Protein AF-M2PZC1-F1 (afdb_monomer)

Mean predicted aligned error: 11.07 Å

Organism: NCBI:txid1238180

Sequence (69 aa):
MLRRFAERTRAAAEPEHVEAHEMLGGPAQLAAMYDRLVELVATRPKAAVVRTGHGLIRQAYEGLLEQLA

Radius of gyration: 17.19 Å; Cα contacts (8 Å, |Δi|>4): 20; chains: 1; bounding box: 28×28×48 Å

Foldseek 3Di:
DVVVVVVVVLCVPPVVVVVCCVVQVHDVSVVVV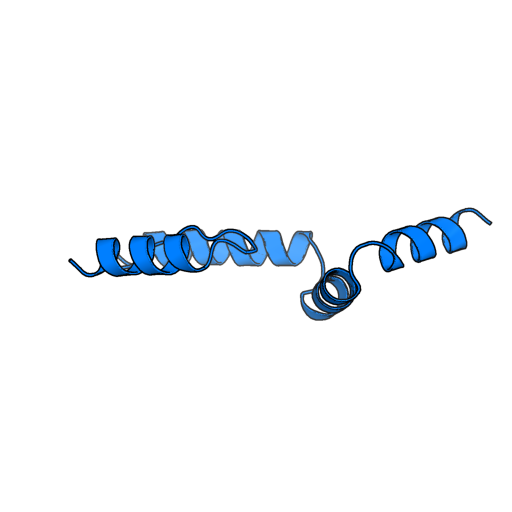VVVVVVVVVVPPLDDDQDDDPPRVVSSVVSVVVSVD

Structure (mmCIF, N/CA/C/O backbone):
data_AF-M2PZC1-F1
#
_entry.id   AF-M2PZC1-F1
#
loop_
_atom_site.group_PDB
_atom_site.id
_atom_site.type_symbol
_atom_site.label_atom_id
_atom_site.label_alt_id
_atom_site.label_comp_id
_atom_site.label_asym_id
_atom_site.label_entity_id
_atom_site.label_seq_id
_atom_site.pdbx_PDB_ins_code
_atom_site.Cartn_x
_atom_site.Cartn_y
_atom_site.Cartn_z
_atom_site.occupancy
_atom_site.B_iso_or_equiv
_atom_site.auth_seq_id
_atom_site.auth_comp_id
_atom_site.auth_asym_id
_atom_site.auth_atom_id
_atom_site.pdbx_PDB_model_num
ATOM 1 N N . MET A 1 1 ? 18.724 -4.833 -35.882 1.00 53.84 1 MET A N 1
ATOM 2 C CA . MET A 1 1 ? 18.344 -3.407 -35.739 1.00 53.84 1 MET A CA 1
ATOM 3 C C . MET A 1 1 ? 17.177 -3.204 -34.770 1.00 53.84 1 MET A C 1
ATOM 5 O O . MET A 1 1 ? 17.367 -2.473 -33.814 1.00 53.84 1 MET A O 1
ATOM 9 N N . LEU A 1 2 ? 16.031 -3.884 -34.921 1.00 58.38 2 LEU A N 1
ATOM 10 C CA . LEU A 1 2 ? 14.842 -3.708 -34.055 1.00 58.38 2 LEU A CA 1
ATOM 11 C C . LEU A 1 2 ? 15.070 -3.923 -32.543 1.00 58.38 2 LEU A C 1
ATOM 13 O O . LEU A 1 2 ? 14.509 -3.192 -31.734 1.00 58.38 2 LEU A O 1
ATOM 17 N N . ARG A 1 3 ? 15.933 -4.872 -32.152 1.00 54.59 3 ARG A N 1
ATOM 18 C CA . ARG A 1 3 ? 16.202 -5.195 -30.735 1.00 54.59 3 ARG A CA 1
ATOM 19 C C . ARG A 1 3 ? 16.835 -4.032 -29.958 1.00 54.59 3 ARG A C 1
ATOM 21 O O . ARG A 1 3 ? 16.366 -3.690 -28.882 1.00 54.59 3 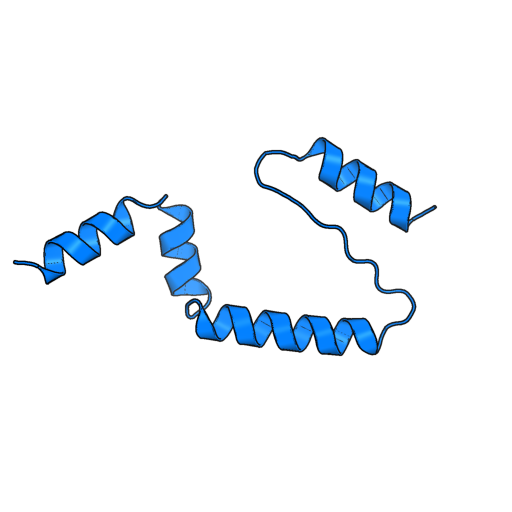ARG A O 1
ATOM 28 N N . ARG A 1 4 ? 17.816 -3.357 -30.568 1.00 53.41 4 ARG A N 1
ATOM 29 C CA . ARG A 1 4 ? 18.512 -2.200 -29.978 1.00 53.41 4 ARG A CA 1
ATOM 30 C C . ARG A 1 4 ? 17.583 -0.988 -29.826 1.00 53.41 4 ARG A C 1
ATOM 32 O O . ARG A 1 4 ? 17.719 -0.233 -28.874 1.00 53.41 4 ARG A O 1
ATOM 39 N N . PHE A 1 5 ? 16.626 -0.804 -30.740 1.00 54.81 5 PHE A N 1
ATOM 40 C CA . PHE A 1 5 ? 15.618 0.254 -30.611 1.00 54.81 5 PHE A CA 1
ATOM 41 C C . PHE A 1 5 ? 14.602 -0.055 -29.507 1.00 54.81 5 PHE A C 1
ATOM 43 O O . PHE A 1 5 ? 14.308 0.835 -28.721 1.00 54.81 5 PHE A O 1
ATOM 50 N N . ALA A 1 6 ? 14.143 -1.305 -29.386 1.00 59.47 6 ALA A N 1
ATOM 51 C CA . ALA A 1 6 ? 13.255 -1.721 -28.298 1.00 59.47 6 ALA A CA 1
ATOM 52 C C . ALA A 1 6 ? 13.912 -1.571 -26.912 1.00 59.47 6 ALA A C 1
ATOM 54 O O . ALA A 1 6 ? 13.275 -1.091 -25.978 1.00 59.47 6 ALA A O 1
ATOM 55 N N . GLU A 1 7 ? 15.197 -1.914 -26.791 1.00 58.16 7 GLU A N 1
ATOM 56 C CA . GLU A 1 7 ? 15.991 -1.689 -25.574 1.00 58.16 7 GLU A CA 1
ATOM 57 C C . GLU A 1 7 ? 16.130 -0.196 -25.251 1.00 58.16 7 GLU A C 1
ATOM 59 O O . GLU A 1 7 ? 15.965 0.206 -24.103 1.00 58.16 7 GLU A O 1
ATOM 64 N N . ARG A 1 8 ? 16.340 0.652 -26.266 1.00 59.16 8 ARG A N 1
ATOM 65 C CA . ARG A 1 8 ? 16.465 2.104 -26.087 1.00 59.16 8 ARG A CA 1
ATOM 66 C C . ARG A 1 8 ? 15.139 2.788 -25.742 1.00 59.16 8 ARG A C 1
ATOM 68 O O . ARG A 1 8 ? 15.142 3.740 -24.976 1.00 59.16 8 ARG A O 1
ATOM 75 N N . THR A 1 9 ? 14.015 2.307 -26.275 1.00 59.22 9 THR A N 1
ATOM 76 C CA . THR A 1 9 ? 12.671 2.778 -25.901 1.00 59.22 9 THR A CA 1
ATOM 77 C C . THR A 1 9 ? 12.308 2.343 -24.482 1.00 59.22 9 THR A C 1
ATOM 79 O O . THR A 1 9 ? 11.714 3.127 -23.752 1.00 59.22 9 THR A O 1
ATOM 82 N N . ARG A 1 10 ? 12.724 1.141 -24.058 1.00 54.78 10 ARG A N 1
ATOM 83 C CA . ARG A 1 10 ? 12.575 0.683 -22.670 1.00 54.78 10 ARG A CA 1
ATOM 84 C C . ARG A 1 10 ? 13.406 1.534 -21.703 1.00 54.78 10 ARG A C 1
ATOM 86 O O . ARG A 1 10 ? 12.881 1.918 -20.675 1.00 54.78 10 ARG A O 1
ATOM 93 N N . ALA A 1 11 ? 14.640 1.886 -22.073 1.00 51.38 11 ALA A N 1
ATOM 94 C CA . ALA A 1 11 ? 15.522 2.768 -21.299 1.00 51.38 11 ALA A CA 1
ATOM 95 C C . ALA A 1 11 ? 15.107 4.257 -21.297 1.00 51.38 11 ALA A C 1
ATOM 97 O O . ALA A 1 11 ? 15.609 5.028 -20.486 1.00 51.38 11 ALA A O 1
ATOM 98 N N . ALA A 1 12 ? 14.236 4.673 -22.224 1.00 52.97 12 ALA A N 1
ATOM 99 C CA . ALA A 1 12 ? 13.702 6.036 -22.303 1.00 52.97 12 ALA A CA 1
ATOM 100 C C . ALA A 1 12 ? 12.409 6.228 -21.489 1.00 52.97 12 ALA A C 1
ATOM 102 O O . ALA A 1 12 ? 12.000 7.366 -21.268 1.00 52.97 12 ALA A O 1
ATOM 103 N N . ALA A 1 13 ? 11.771 5.139 -21.048 1.00 56.25 13 ALA A N 1
ATOM 104 C CA . ALA A 1 13 ? 10.827 5.190 -19.942 1.00 56.25 13 ALA A CA 1
ATOM 105 C C . ALA A 1 13 ? 11.664 5.322 -18.666 1.00 56.25 13 ALA A C 1
ATOM 107 O O . ALA A 1 13 ? 12.536 4.493 -18.442 1.00 56.25 13 ALA A O 1
ATOM 108 N N . GLU A 1 14 ? 11.455 6.416 -17.939 1.00 56.97 14 GLU A N 1
ATOM 109 C CA . GLU A 1 14 ? 12.116 6.854 -16.701 1.00 56.97 14 GLU A CA 1
ATOM 110 C C . GLU A 1 14 ? 13.080 5.821 -16.070 1.00 56.97 14 GLU A C 1
ATOM 112 O O . GLU A 1 14 ? 12.639 4.740 -15.679 1.00 56.97 14 GLU A O 1
ATOM 117 N N . PRO A 1 15 ? 14.391 6.119 -15.951 1.00 59.16 15 PRO A N 1
ATOM 118 C CA . PRO A 1 15 ? 15.414 5.157 -15.515 1.00 59.16 15 PRO A CA 1
ATOM 119 C C . PRO A 1 15 ? 15.076 4.395 -14.223 1.00 59.16 15 PRO A C 1
ATOM 121 O O . PRO A 1 15 ? 15.353 3.202 -14.114 1.00 59.16 15 PRO A O 1
ATOM 124 N N . GLU A 1 16 ? 14.401 5.059 -13.286 1.00 60.12 16 GLU A N 1
ATOM 125 C CA . GLU A 1 16 ? 13.874 4.486 -12.042 1.00 60.12 16 GLU A CA 1
ATOM 126 C C . GLU A 1 16 ? 12.862 3.346 -12.256 1.00 60.12 16 GLU A C 1
ATOM 128 O O . GLU A 1 16 ? 12.815 2.391 -11.480 1.00 60.12 16 GLU A O 1
ATOM 133 N N . HIS A 1 17 ? 12.083 3.380 -13.337 1.00 60.56 17 HIS A N 1
ATOM 134 C CA . HIS A 1 17 ? 11.159 2.310 -13.709 1.00 60.56 17 HIS A CA 1
ATOM 135 C C . HIS A 1 17 ? 11.865 1.105 -14.338 1.00 60.56 17 HIS A C 1
ATOM 137 O O . HIS A 1 17 ? 11.376 -0.019 -14.212 1.00 60.56 17 HIS A O 1
ATOM 143 N N . VAL A 1 18 ? 13.012 1.307 -14.993 1.00 60.84 18 VAL A N 1
ATOM 144 C CA . VAL A 1 18 ? 13.824 0.221 -15.568 1.00 60.84 18 VAL A CA 1
ATOM 145 C C . VAL A 1 18 ? 14.595 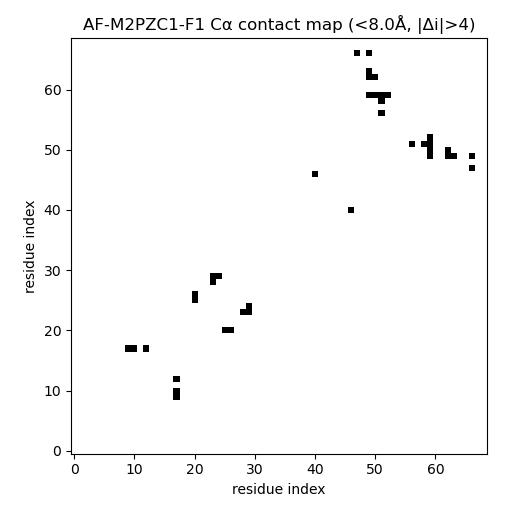-0.510 -14.477 1.00 60.84 18 VAL A C 1
ATOM 147 O O . VAL A 1 18 ? 14.574 -1.737 -14.432 1.00 60.84 18 VAL A O 1
ATOM 150 N N . GLU A 1 19 ? 15.202 0.231 -13.555 1.00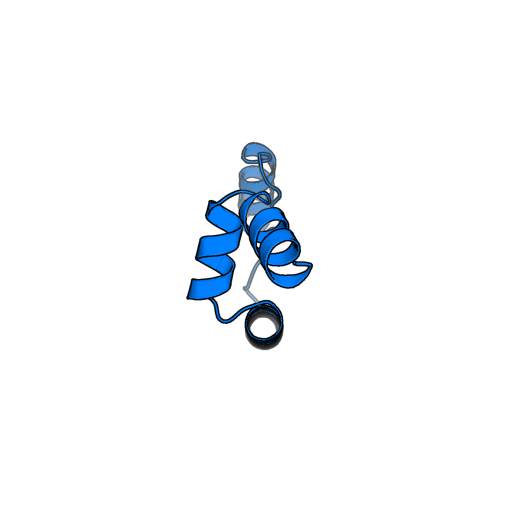 61.44 19 GLU A N 1
ATOM 151 C CA . GLU A 1 19 ? 15.919 -0.348 -12.419 1.00 61.44 19 GLU A CA 1
ATOM 152 C C . GLU A 1 19 ? 14.964 -1.141 -11.510 1.00 61.44 19 GLU A C 1
ATOM 154 O O . GLU A 1 19 ? 15.230 -2.295 -11.169 1.00 61.44 19 GLU A O 1
ATOM 159 N N . ALA A 1 20 ? 13.771 -0.601 -11.231 1.00 61.06 20 ALA A N 1
ATOM 160 C CA . ALA A 1 20 ? 12.726 -1.331 -10.515 1.00 61.06 20 ALA A CA 1
ATOM 161 C C . ALA A 1 20 ? 12.254 -2.594 -11.265 1.00 61.06 20 ALA A C 1
ATOM 163 O O . ALA A 1 20 ? 11.973 -3.616 -10.636 1.00 61.06 20 ALA A O 1
ATOM 164 N N . HIS A 1 21 ? 12.181 -2.554 -12.601 1.00 60.12 21 HIS A N 1
ATOM 165 C CA . HIS A 1 21 ? 11.797 -3.706 -13.422 1.00 60.12 21 HIS A CA 1
ATOM 166 C C . HIS A 1 21 ? 12.793 -4.864 -13.298 1.00 60.12 21 HIS A C 1
ATOM 168 O O . HIS A 1 21 ? 12.378 -6.020 -13.195 1.00 60.12 21 HIS A O 1
ATOM 174 N N . GLU A 1 22 ? 14.090 -4.554 -13.285 1.00 64.50 22 GLU A N 1
ATOM 175 C CA . GLU A 1 22 ? 15.162 -5.540 -13.138 1.00 64.50 22 GLU A CA 1
ATOM 176 C C . GLU A 1 22 ? 15.269 -6.063 -11.698 1.00 64.50 22 GLU A C 1
ATOM 178 O O . GLU A 1 22 ? 15.430 -7.266 -11.493 1.00 64.50 22 GLU A O 1
ATOM 183 N N . MET A 1 23 ? 15.097 -5.197 -10.694 1.00 66.94 23 MET A N 1
ATOM 184 C CA . MET A 1 23 ? 15.205 -5.576 -9.280 1.00 66.94 23 MET A CA 1
ATOM 185 C C . MET A 1 23 ? 14.006 -6.375 -8.749 1.00 66.94 23 MET A C 1
ATOM 187 O O . MET A 1 23 ? 14.176 -7.212 -7.864 1.00 66.94 23 MET A O 1
ATOM 191 N N . LEU A 1 24 ? 12.794 -6.136 -9.261 1.00 68.94 24 LEU A N 1
ATOM 192 C CA . LEU A 1 24 ? 11.556 -6.743 -8.743 1.00 68.94 24 LEU A CA 1
ATOM 193 C C . LEU A 1 24 ? 11.073 -7.954 -9.561 1.00 68.94 24 LEU A C 1
ATOM 195 O O . LEU A 1 24 ? 9.981 -8.467 -9.318 1.00 68.94 24 LEU A O 1
ATOM 199 N N . GLY A 1 25 ? 11.882 -8.427 -10.516 1.00 77.88 25 GLY A N 1
ATOM 200 C CA . GLY A 1 25 ? 11.587 -9.617 -11.323 1.00 77.88 25 GLY A CA 1
ATOM 201 C C . GLY A 1 25 ? 10.494 -9.422 -12.382 1.00 77.88 25 GLY A C 1
ATOM 202 O O . GLY A 1 25 ? 9.906 -10.389 -12.872 1.00 77.88 25 GLY A O 1
ATOM 203 N N . GLY A 1 26 ? 10.225 -8.170 -12.759 1.00 83.69 26 GLY A N 1
ATOM 204 C CA . GLY A 1 26 ? 9.300 -7.808 -13.829 1.00 83.69 26 GLY A CA 1
ATOM 205 C C . GLY A 1 26 ? 7.797 -7.943 -13.501 1.00 83.69 26 GLY A C 1
ATOM 206 O O . GLY A 1 26 ? 7.403 -8.268 -12.380 1.00 83.69 26 GLY A O 1
ATOM 207 N N . PRO A 1 27 ? 6.912 -7.686 -14.488 1.00 82.69 27 PRO A N 1
ATOM 208 C CA . PRO A 1 27 ? 5.473 -7.510 -14.271 1.00 82.69 27 PRO A CA 1
ATOM 209 C C . PRO A 1 27 ? 4.759 -8.744 -13.719 1.00 82.69 27 PRO A C 1
ATOM 211 O O . PRO A 1 27 ? 3.849 -8.609 -12.908 1.00 82.69 27 PRO A O 1
ATOM 214 N N . ALA A 1 28 ? 5.172 -9.945 -14.134 1.00 84.38 28 ALA A N 1
ATOM 215 C CA . ALA A 1 28 ? 4.570 -11.189 -13.654 1.00 84.38 28 ALA A CA 1
ATOM 216 C C . ALA A 1 28 ? 4.853 -11.416 -12.162 1.00 84.38 28 ALA A C 1
ATOM 218 O O . ALA A 1 28 ? 3.966 -11.826 -11.415 1.00 84.38 28 ALA A O 1
ATOM 219 N N . GLN A 1 29 ? 6.072 -11.106 -11.715 1.00 86.25 29 GLN A N 1
ATOM 220 C CA . GLN A 1 29 ? 6.436 -11.219 -10.310 1.00 86.25 29 GLN A CA 1
ATOM 221 C C . GLN A 1 29 ? 5.744 -10.145 -9.465 1.00 86.25 29 GLN A C 1
ATOM 223 O O . GLN A 1 29 ? 5.239 -10.460 -8.390 1.00 86.25 29 GLN A O 1
ATOM 228 N N . LEU A 1 30 ? 5.627 -8.916 -9.977 1.00 85.69 30 LEU A N 1
ATOM 229 C CA . LEU A 1 30 ? 4.852 -7.851 -9.331 1.00 85.69 30 LEU A CA 1
ATOM 230 C C . LEU A 1 30 ? 3.368 -8.213 -9.182 1.00 85.69 30 LEU A C 1
ATOM 232 O O . LEU A 1 30 ? 2.803 -8.002 -8.111 1.00 85.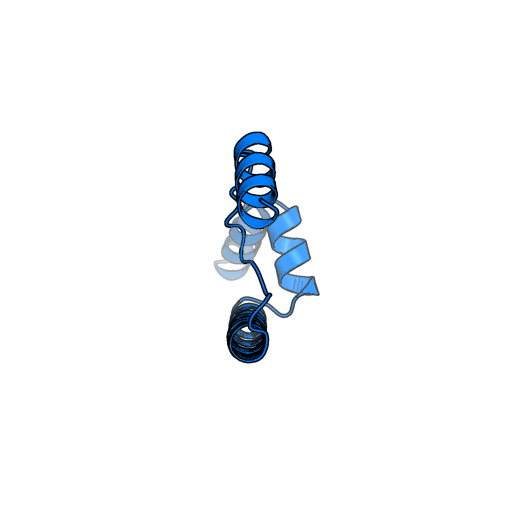69 30 LEU A O 1
ATOM 236 N N . ALA A 1 31 ? 2.753 -8.802 -10.212 1.00 87.81 31 ALA A N 1
ATOM 237 C CA . ALA A 1 31 ? 1.377 -9.290 -10.140 1.00 87.81 31 ALA A CA 1
ATOM 238 C C . ALA A 1 31 ? 1.228 -10.375 -9.061 1.00 87.81 31 ALA A C 1
ATOM 240 O O . ALA A 1 31 ? 0.389 -10.251 -8.176 1.00 87.81 31 ALA A O 1
ATOM 241 N N . ALA A 1 32 ? 2.124 -11.368 -9.045 1.00 92.38 32 ALA A N 1
ATOM 242 C CA . ALA A 1 32 ? 2.110 -12.414 -8.024 1.00 92.38 32 ALA A CA 1
ATOM 243 C C . ALA A 1 32 ? 2.337 -11.869 -6.598 1.00 92.38 32 ALA A C 1
ATOM 245 O O . ALA A 1 32 ? 1.781 -12.390 -5.632 1.00 92.38 32 ALA A O 1
ATOM 246 N N . MET A 1 33 ? 3.158 -10.826 -6.436 1.00 91.19 33 MET A N 1
ATOM 247 C CA . MET A 1 33 ? 3.331 -10.142 -5.151 1.00 91.19 33 MET A CA 1
ATOM 248 C C . MET A 1 33 ? 2.056 -9.415 -4.720 1.00 91.19 33 MET A C 1
ATOM 250 O O . MET A 1 33 ? 1.702 -9.463 -3.542 1.00 91.19 33 MET A O 1
ATOM 254 N N . TYR A 1 34 ? 1.366 -8.767 -5.660 1.00 91.19 34 TYR A N 1
ATOM 255 C CA . TYR A 1 34 ? 0.094 -8.103 -5.401 1.00 91.19 34 TYR A CA 1
ATOM 256 C C . TYR A 1 34 ? -0.987 -9.100 -4.970 1.00 91.19 34 TYR A C 1
ATOM 258 O O . TYR A 1 34 ? -1.638 -8.873 -3.953 1.00 91.19 34 TYR A O 1
ATOM 266 N N . ASP A 1 35 ? -1.112 -10.237 -5.658 1.00 95.38 35 ASP A N 1
ATOM 267 C CA . ASP A 1 35 ? -2.087 -11.279 -5.310 1.00 95.38 35 ASP A CA 1
ATOM 268 C C . ASP A 1 35 ? -1.876 -11.785 -3.872 1.00 95.38 35 ASP A C 1
ATOM 270 O O . ASP A 1 35 ? -2.813 -11.823 -3.073 1.00 95.38 35 ASP A O 1
ATOM 274 N N . ARG A 1 36 ? -0.619 -12.048 -3.483 1.00 95.31 36 ARG A N 1
ATOM 275 C CA . ARG A 1 36 ? -0.269 -12.432 -2.101 1.00 95.31 36 ARG A CA 1
ATOM 276 C C . ARG A 1 36 ? -0.615 -11.349 -1.077 1.00 95.31 36 ARG A C 1
ATOM 278 O O . ARG A 1 36 ? -1.005 -11.664 0.046 1.00 95.31 36 ARG A O 1
ATOM 285 N N . LEU A 1 37 ? -0.445 -10.074 -1.430 1.00 93.38 37 LEU A N 1
ATOM 286 C CA . LEU A 1 37 ? -0.821 -8.960 -0.559 1.00 93.38 37 LEU A CA 1
ATOM 287 C C . LEU A 1 37 ? -2.343 -8.917 -0.361 1.00 93.38 37 LEU A C 1
ATOM 289 O O . LEU A 1 37 ? -2.799 -8.734 0.766 1.00 93.38 37 LEU A O 1
ATOM 293 N N . VAL A 1 38 ? -3.123 -9.116 -1.427 1.00 93.62 38 VAL A N 1
ATOM 294 C CA . VAL A 1 38 ? -4.593 -9.161 -1.370 1.00 93.62 38 VAL A CA 1
ATOM 295 C C . VAL A 1 38 ? -5.067 -10.300 -0.469 1.00 93.62 38 VAL A C 1
ATOM 297 O O . VAL A 1 38 ? -5.894 -10.074 0.418 1.00 93.62 38 VAL A O 1
ATOM 300 N N . GLU A 1 39 ? -4.499 -11.496 -0.629 1.00 95.94 39 GLU A N 1
ATOM 301 C CA . GLU A 1 39 ? -4.774 -12.639 0.249 1.00 95.94 39 GLU A CA 1
ATOM 302 C C . GLU A 1 39 ? -4.449 -12.312 1.714 1.00 95.94 39 GLU A C 1
ATOM 304 O O . GLU A 1 39 ? -5.253 -12.569 2.612 1.00 95.94 39 GLU A O 1
ATOM 309 N N . LEU A 1 40 ? -3.303 -11.676 1.974 1.00 94.06 40 LEU A N 1
ATOM 310 C CA . LEU A 1 40 ? -2.904 -11.294 3.327 1.00 94.06 40 LEU A CA 1
ATOM 311 C C . LEU A 1 40 ? -3.863 -10.272 3.949 1.00 94.06 40 LEU A C 1
ATOM 313 O O . LEU A 1 40 ? -4.221 -10.411 5.121 1.00 94.06 40 LEU A O 1
ATOM 317 N N . VAL A 1 41 ? -4.294 -9.264 3.188 1.00 94.81 41 VAL A N 1
ATOM 318 C CA . VAL A 1 41 ? -5.265 -8.259 3.648 1.00 94.81 41 VAL A CA 1
ATOM 319 C C . VAL A 1 41 ? -6.583 -8.926 4.037 1.00 94.81 41 VAL A C 1
ATOM 321 O O . VAL A 1 41 ? -7.113 -8.620 5.103 1.00 94.81 41 VAL A O 1
ATOM 324 N N . ALA A 1 42 ? -7.063 -9.899 3.255 1.00 94.44 42 ALA A N 1
ATOM 325 C CA . ALA A 1 42 ? -8.294 -10.630 3.563 1.00 94.44 42 ALA A CA 1
ATOM 326 C C . ALA A 1 42 ? -8.240 -11.363 4.919 1.00 94.44 42 ALA A C 1
ATOM 328 O O . ALA A 1 42 ? -9.265 -11.525 5.580 1.00 94.44 42 ALA A O 1
ATOM 329 N N . THR A 1 43 ? -7.049 -11.764 5.376 1.00 97.06 43 THR A N 1
ATOM 330 C CA . THR A 1 43 ? -6.862 -12.418 6.687 1.00 97.06 43 THR A CA 1
ATOM 331 C C . THR A 1 43 ? -6.715 -11.450 7.864 1.00 97.06 43 THR A C 1
ATOM 333 O O . THR A 1 43 ? -6.649 -11.883 9.016 1.00 97.06 43 THR A O 1
ATOM 336 N N . ARG A 1 44 ? -6.644 -10.136 7.615 1.00 94.56 44 ARG A N 1
ATOM 337 C CA . ARG A 1 44 ? -6.338 -9.121 8.631 1.00 94.56 44 ARG A CA 1
ATOM 338 C C . ARG A 1 44 ? -7.478 -8.105 8.738 1.00 94.56 44 ARG A C 1
ATOM 340 O O . ARG A 1 44 ? -7.447 -7.091 8.049 1.00 94.56 44 ARG A O 1
ATOM 347 N N . PRO A 1 45 ? -8.429 -8.281 9.673 1.00 90.00 45 PRO A N 1
ATOM 348 C CA . PRO A 1 45 ? -9.623 -7.431 9.767 1.00 90.00 45 PRO A CA 1
ATOM 349 C C . PRO A 1 45 ? -9.342 -5.963 10.129 1.00 90.00 45 PRO A C 1
ATOM 351 O O . PRO A 1 45 ? -10.243 -5.139 10.058 1.00 90.00 45 PRO A O 1
ATOM 354 N N . LYS A 1 46 ? -8.107 -5.630 10.530 1.00 89.62 46 LYS A N 1
ATOM 355 C CA . LYS A 1 46 ? -7.657 -4.256 10.813 1.00 89.62 46 LYS A CA 1
ATOM 356 C C . LYS A 1 46 ? -6.701 -3.696 9.754 1.00 89.62 46 LYS A C 1
ATOM 358 O O . LYS A 1 46 ? -6.109 -2.645 9.970 1.00 89.62 46 LYS A O 1
ATOM 363 N N . ALA A 1 47 ? -6.458 -4.421 8.663 1.00 92.44 47 ALA A N 1
ATOM 364 C CA . ALA A 1 47 ? -5.630 -3.905 7.584 1.00 92.44 47 ALA A CA 1
ATOM 365 C C . ALA A 1 47 ? -6.374 -2.778 6.857 1.00 92.44 47 ALA A C 1
ATOM 367 O O . ALA A 1 47 ? -7.521 -2.953 6.454 1.00 92.44 47 ALA A O 1
ATOM 368 N N . ALA A 1 48 ? -5.695 -1.648 6.671 1.00 91.81 48 ALA A N 1
ATOM 369 C CA . ALA A 1 48 ? -6.186 -0.511 5.907 1.00 91.81 48 ALA A CA 1
ATOM 370 C C . ALA A 1 48 ? -5.389 -0.376 4.605 1.00 91.81 48 ALA A C 1
ATOM 372 O O . ALA A 1 48 ? -4.164 -0.523 4.601 1.00 91.81 48 ALA A O 1
ATOM 373 N N . VAL A 1 49 ? -6.080 -0.092 3.501 1.00 92.12 49 VAL A N 1
ATOM 374 C CA . VAL A 1 49 ? -5.460 0.098 2.183 1.00 92.12 49 VAL A CA 1
ATOM 375 C C . VAL A 1 49 ? -5.641 1.548 1.758 1.00 92.12 49 VAL A C 1
ATOM 377 O O . VAL A 1 49 ? -6.748 1.975 1.443 1.00 92.12 49 VAL A O 1
ATOM 380 N N . VAL A 1 50 ? -4.537 2.290 1.703 1.00 93.81 50 VAL A N 1
ATOM 381 C CA . VAL A 1 50 ? -4.511 3.681 1.237 1.00 93.81 50 VAL A CA 1
ATOM 382 C C . VAL A 1 50 ? -4.029 3.700 -0.208 1.00 93.81 50 VAL A C 1
ATOM 384 O O . VAL A 1 50 ? -2.918 3.261 -0.506 1.00 93.81 50 VAL A O 1
ATOM 387 N N . ARG A 1 51 ? -4.867 4.190 -1.126 1.00 91.44 51 ARG A N 1
ATOM 388 C CA . ARG A 1 51 ? -4.489 4.338 -2.537 1.00 91.44 51 ARG A CA 1
ATOM 389 C C . ARG A 1 51 ? -3.666 5.609 -2.712 1.00 91.44 51 ARG A C 1
ATOM 391 O O . ARG A 1 51 ? -4.080 6.675 -2.272 1.00 91.44 51 ARG A O 1
ATOM 398 N N . THR A 1 52 ? -2.524 5.498 -3.380 1.00 91.62 52 THR A N 1
ATOM 399 C CA . THR A 1 52 ? -1.623 6.625 -3.644 1.00 91.62 52 THR A CA 1
ATOM 400 C C . THR A 1 52 ? -1.399 6.798 -5.144 1.00 91.62 52 THR A C 1
ATOM 402 O O . THR A 1 52 ? -1.616 5.878 -5.934 1.00 91.62 52 THR A O 1
ATOM 405 N N . GLY A 1 53 ? -0.983 7.9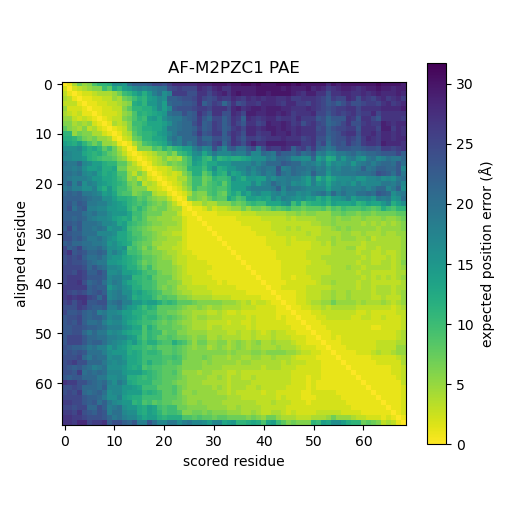99 -5.544 1.00 91.44 53 GLY A N 1
ATOM 406 C CA . GLY A 1 53 ? -0.595 8.320 -6.915 1.00 91.44 53 GLY A CA 1
ATOM 407 C C . GLY A 1 53 ? 0.662 9.184 -6.926 1.00 91.44 53 GLY A C 1
ATOM 408 O O . GLY A 1 53 ? 0.924 9.920 -5.971 1.00 91.44 53 GLY A O 1
ATOM 409 N N . HIS A 1 54 ? 1.450 9.088 -7.998 1.00 88.06 54 HIS A N 1
ATOM 410 C CA . HIS A 1 54 ? 2.682 9.863 -8.141 1.00 88.06 54 HIS A CA 1
ATOM 411 C C . HIS A 1 54 ? 2.394 11.373 -8.048 1.00 88.06 54 HIS A C 1
ATOM 413 O O . HIS A 1 54 ? 1.460 11.875 -8.670 1.00 88.06 54 HIS A O 1
ATOM 419 N N . GLY A 1 55 ? 3.165 12.092 -7.225 1.00 92.38 55 GLY A N 1
ATOM 420 C CA . GLY A 1 55 ? 2.992 13.530 -6.974 1.00 92.38 55 GLY A CA 1
ATOM 421 C C . GLY A 1 55 ? 1.813 13.913 -6.062 1.00 92.38 55 GLY A C 1
ATOM 422 O O . GLY A 1 55 ? 1.748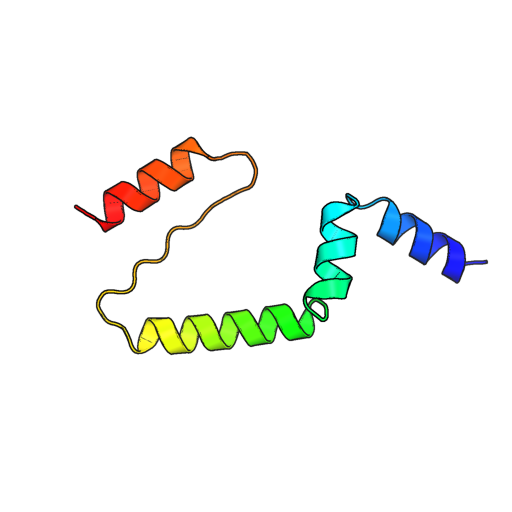 15.051 -5.599 1.00 92.38 55 GLY A O 1
ATOM 423 N N . LEU A 1 56 ? 0.914 12.983 -5.721 1.00 93.19 56 LEU A N 1
ATOM 424 C CA . LEU A 1 56 ? -0.289 13.244 -4.914 1.00 93.19 56 LEU A CA 1
ATOM 425 C C . LEU A 1 56 ? -0.042 13.032 -3.412 1.00 93.19 56 LEU A C 1
ATOM 427 O O . LEU A 1 56 ? -0.813 12.374 -2.716 1.00 93.19 56 LEU A O 1
ATOM 431 N N . ILE A 1 57 ? 1.051 13.604 -2.901 1.00 93.31 57 ILE A N 1
ATOM 432 C CA . ILE A 1 57 ? 1.544 13.357 -1.535 1.00 93.31 57 ILE A CA 1
ATOM 433 C C . ILE A 1 57 ? 0.490 13.716 -0.480 1.00 93.31 57 ILE A C 1
ATOM 435 O O . ILE A 1 57 ? 0.223 12.925 0.419 1.00 93.31 57 ILE A O 1
ATOM 439 N N . ARG A 1 58 ? -0.144 14.889 -0.596 1.00 96.00 58 ARG A N 1
ATOM 440 C CA . ARG A 1 58 ? -1.143 15.345 0.384 1.00 96.00 58 ARG A CA 1
ATOM 441 C C . ARG A 1 58 ? -2.334 14.389 0.478 1.00 96.00 58 ARG A C 1
ATOM 443 O O . ARG A 1 58 ? -2.708 14.011 1.579 1.00 96.00 58 ARG A O 1
ATOM 450 N N . GLN A 1 59 ? -2.848 13.949 -0.669 1.00 95.56 59 GLN A N 1
ATOM 451 C CA . GLN A 1 59 ? -3.984 13.026 -0.738 1.00 95.56 59 GLN A CA 1
ATOM 452 C C . GLN A 1 59 ? -3.643 11.666 -0.117 1.00 95.56 59 GLN A C 1
ATOM 454 O O . GLN A 1 59 ? -4.477 11.067 0.552 1.00 95.56 59 GLN A O 1
ATOM 459 N N . ALA A 1 60 ? -2.401 11.197 -0.283 1.00 94.88 60 ALA A N 1
ATOM 460 C CA . ALA A 1 60 ? -1.938 9.974 0.366 1.00 94.88 60 ALA A CA 1
ATOM 461 C C . ALA A 1 60 ? -1.949 10.094 1.902 1.00 94.88 60 ALA A C 1
ATOM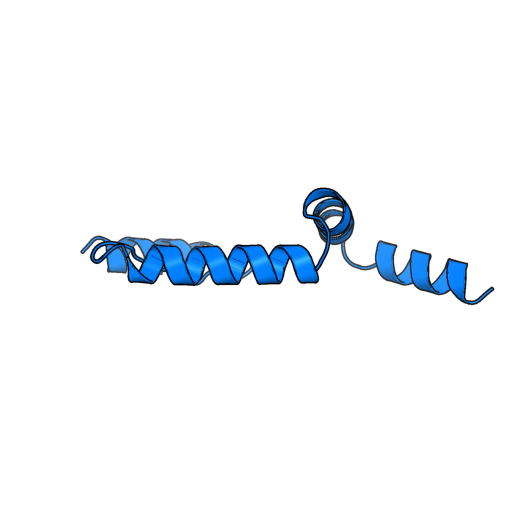 463 O O . ALA A 1 6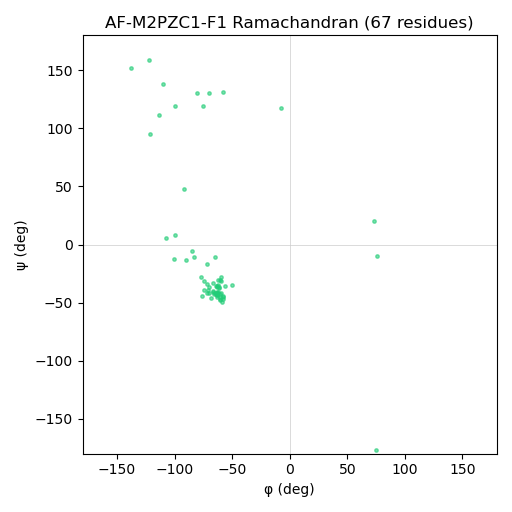0 ? -2.372 9.166 2.587 1.00 94.88 60 ALA A O 1
ATOM 464 N N . TYR A 1 61 ? -1.511 11.233 2.447 1.00 95.44 61 TYR A N 1
ATOM 465 C CA . TYR A 1 61 ? -1.540 11.470 3.894 1.00 95.44 61 TYR A CA 1
ATOM 466 C C . TYR A 1 61 ? -2.959 11.641 4.435 1.00 95.44 61 TYR A C 1
ATOM 468 O O . TYR A 1 61 ? -3.269 11.085 5.485 1.00 95.44 61 TYR A O 1
ATOM 476 N N . GLU A 1 62 ? -3.822 12.364 3.724 1.00 96.25 62 GLU A N 1
ATOM 477 C CA . GLU A 1 62 ? -5.235 12.512 4.088 1.00 96.25 62 GLU A CA 1
ATOM 478 C C . GLU A 1 62 ? -5.925 11.141 4.136 1.00 96.25 62 GLU A C 1
ATOM 480 O O . GLU A 1 62 ? -6.488 10.780 5.168 1.00 96.25 62 GLU A O 1
ATOM 485 N N . GLY A 1 63 ? -5.755 10.318 3.096 1.00 95.50 63 GLY A N 1
ATOM 486 C CA . GLY A 1 63 ? -6.308 8.963 3.062 1.00 95.50 63 GLY A CA 1
ATOM 487 C C . GLY A 1 63 ? -5.755 8.043 4.155 1.00 95.50 63 GLY A C 1
ATOM 488 O O . GLY A 1 63 ? -6.468 7.167 4.634 1.00 95.50 63 GLY A O 1
ATOM 489 N N . LEU A 1 64 ? -4.507 8.235 4.596 1.00 94.19 64 LEU A N 1
ATOM 490 C CA . LEU A 1 64 ? -3.971 7.510 5.751 1.00 94.19 64 LEU A CA 1
ATOM 491 C C . LEU A 1 64 ? -4.642 7.943 7.056 1.00 94.19 64 LEU A C 1
ATOM 493 O O . LEU A 1 64 ? -5.011 7.087 7.856 1.00 94.19 64 LEU A O 1
ATOM 497 N N . LEU A 1 65 ? -4.795 9.249 7.278 1.00 95.50 65 LEU A N 1
ATOM 498 C CA . LEU A 1 65 ? -5.416 9.776 8.493 1.00 95.50 65 LEU A CA 1
ATOM 499 C C . LEU A 1 65 ? -6.881 9.339 8.618 1.00 95.50 65 LEU A C 1
ATOM 501 O O . LEU A 1 65 ? -7.309 8.996 9.715 1.00 95.50 65 LEU A O 1
ATOM 505 N N . GLU A 1 66 ? -7.616 9.263 7.508 1.00 95.00 66 GLU A N 1
ATOM 506 C CA . GLU A 1 66 ? -8.994 8.751 7.475 1.00 95.00 66 GLU A CA 1
ATOM 507 C C . GLU A 1 66 ? -9.117 7.293 7.939 1.00 95.00 66 GLU A C 1
ATOM 509 O O . GLU A 1 66 ? -10.141 6.913 8.492 1.00 95.00 66 GLU A O 1
ATOM 514 N N . GLN A 1 67 ? -8.086 6.469 7.733 1.00 91.88 67 GLN A N 1
ATOM 515 C CA . GLN A 1 67 ? -8.087 5.065 8.162 1.00 91.88 67 GLN A CA 1
ATOM 516 C C . GLN A 1 67 ? -7.691 4.878 9.636 1.00 91.88 67 GLN A C 1
ATOM 518 O O . GLN A 1 67 ? -7.785 3.767 10.159 1.00 91.88 67 GLN A O 1
ATOM 523 N N . LEU A 1 68 ? -7.196 5.934 10.289 1.00 85.00 68 LEU A N 1
ATOM 524 C CA . LEU A 1 68 ? -6.784 5.930 11.697 1.00 85.00 68 LEU A CA 1
ATOM 525 C C . LEU A 1 68 ? -7.833 6.551 12.634 1.00 85.00 68 LEU A C 1
ATOM 527 O O . LEU A 1 68 ? -7.675 6.435 13.851 1.00 85.00 68 LEU A O 1
ATOM 531 N N . ALA A 1 69 ? -8.840 7.226 12.075 1.00 69.75 69 ALA A N 1
ATOM 532 C CA . ALA A 1 69 ? -9.953 7.843 12.795 1.00 69.75 69 ALA A CA 1
ATOM 533 C C . ALA A 1 69 ? -11.047 6.817 13.130 1.00 69.75 69 ALA A C 1
ATOM 535 O O . ALA A 1 69 ? -11.604 6.920 14.246 1.00 69.75 69 ALA A O 1
#

Solvent-accessible surface area (backbone atoms only — not comparable to full-atom values): 4212 Å² total; per-residue (Å²): 113,70,66,64,51,53,53,50,55,51,61,66,43,58,62,71,61,45,54,48,36,67,76,54,64,34,72,69,42,49,50,55,50,50,54,53,49,54,57,51,46,74,75,33,96,81,65,79,88,67,79,72,56,92,92,39,61,68,60,34,52,52,48,46,52,66,74,74,109

pLDDT: mean 79.93, std 16.32, range [51.38, 97.06]

Secondary structure (DSSP, 8-state):
-HHHHHHHHHHHS-HHHHHHHHHTTHHHHHHHHHHHHHHHHHT-TT-------TT-HHHHHHHHHHTT-